Protein AF-A0A0B6YB70-F1 (afdb_monomer_lite)

Structure (mmCIF, N/CA/C/O backbone):
data_AF-A0A0B6YB70-F1
#
_entry.id   AF-A0A0B6YB70-F1
#
loop_
_atom_site.group_PDB
_atom_site.id
_atom_site.type_symbol
_atom_site.label_atom_id
_atom_site.label_alt_id
_atom_site.label_comp_id
_atom_site.label_asym_id
_atom_site.label_entity_id
_atom_site.label_seq_id
_atom_site.pdbx_PDB_ins_code
_atom_site.Cartn_x
_atom_site.Cartn_y
_atom_site.Cartn_z
_atom_site.occupancy
_atom_site.B_iso_or_equiv
_atom_site.auth_seq_id
_atom_site.auth_comp_id
_atom_site.auth_asym_id
_atom_site.auth_atom_id
_atom_site.pdbx_PDB_model_num
ATOM 1 N N . ASP A 1 1 ? -1.306 -11.666 -4.736 1.00 81.75 1 ASP A N 1
ATOM 2 C CA . ASP A 1 1 ? -2.429 -11.014 -4.038 1.00 81.75 1 ASP A CA 1
ATOM 3 C C . ASP A 1 1 ? -2.619 -11.597 -2.660 1.00 81.75 1 ASP A C 1
ATOM 5 O O . ASP A 1 1 ? -2.366 -12.783 -2.468 1.00 81.75 1 ASP A O 1
ATOM 9 N N . ILE A 1 2 ? -3.008 -10.752 -1.707 1.00 85.62 2 ILE A N 1
ATOM 10 C CA . ILE A 1 2 ? -3.203 -11.116 -0.300 1.00 85.62 2 ILE A CA 1
ATOM 11 C C . ILE A 1 2 ? -4.524 -10.499 0.159 1.00 85.62 2 ILE A C 1
ATOM 13 O O . ILE A 1 2 ? -4.546 -9.445 0.783 1.00 85.62 2 ILE A O 1
ATOM 17 N N . ILE A 1 3 ? -5.639 -11.117 -0.219 1.00 92.38 3 ILE A N 1
ATOM 18 C CA . ILE A 1 3 ? -6.986 -10.541 -0.085 1.00 92.38 3 ILE A CA 1
ATOM 19 C C . ILE A 1 3 ? -7.730 -11.233 1.059 1.00 92.38 3 ILE A C 1
ATOM 21 O O . ILE A 1 3 ? -7.693 -12.459 1.160 1.00 92.38 3 ILE A O 1
ATOM 25 N N . GLY A 1 4 ? -8.427 -10.467 1.904 1.00 92.25 4 GLY A N 1
ATOM 26 C CA . GLY A 1 4 ? -9.378 -11.025 2.876 1.00 92.25 4 GLY A CA 1
ATOM 27 C C . GLY A 1 4 ? -8.762 -11.850 4.012 1.00 92.25 4 GLY A C 1
ATOM 28 O O . GLY A 1 4 ? -9.467 -12.630 4.650 1.00 92.25 4 GLY A O 1
ATOM 29 N N . LEU A 1 5 ? -7.461 -11.705 4.278 1.00 91.00 5 LEU A N 1
ATOM 30 C CA . LEU A 1 5 ? -6.770 -12.479 5.318 1.00 91.00 5 LEU A CA 1
ATOM 31 C C . LEU A 1 5 ? -6.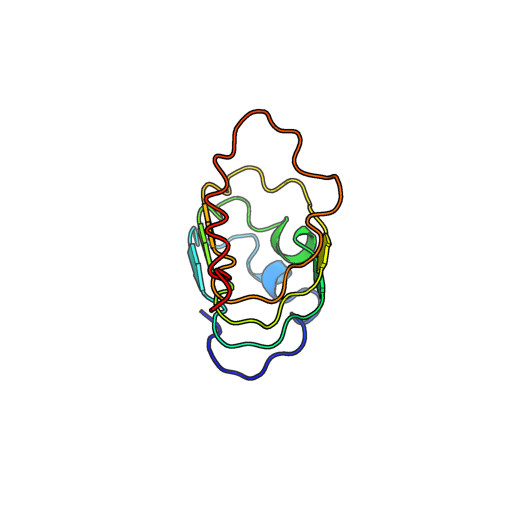865 -11.835 6.710 1.00 91.00 5 LEU A C 1
ATOM 33 O O . LEU A 1 5 ? -6.280 -12.342 7.666 1.00 91.00 5 LEU A O 1
ATOM 37 N N . GLY A 1 6 ? -7.578 -10.711 6.835 1.00 90.50 6 GLY A N 1
ATOM 38 C CA . GLY A 1 6 ? -7.697 -9.974 8.093 1.00 90.50 6 GLY A CA 1
ATOM 39 C C . GLY A 1 6 ? -6.366 -9.385 8.564 1.00 90.50 6 GLY A C 1
ATOM 40 O O . GLY A 1 6 ? -6.159 -9.221 9.769 1.00 90.50 6 GLY A O 1
ATOM 41 N N . LEU A 1 7 ? -5.451 -9.095 7.630 1.00 89.19 7 LEU A N 1
ATOM 42 C CA . LEU A 1 7 ? -4.153 -8.515 7.959 1.00 89.19 7 LEU A CA 1
ATOM 43 C C . LEU A 1 7 ? -4.336 -7.141 8.583 1.00 89.19 7 LEU A C 1
ATOM 45 O O . LEU A 1 7 ? -5.094 -6.326 8.070 1.00 89.19 7 LEU A O 1
ATOM 49 N N . LYS A 1 8 ? -3.616 -6.897 9.679 1.00 89.81 8 LYS A N 1
ATOM 50 C CA . LYS A 1 8 ? -3.645 -5.613 10.396 1.00 89.81 8 LYS A CA 1
ATOM 51 C C . LYS A 1 8 ? -2.518 -4.659 9.999 1.00 89.81 8 LYS A C 1
ATOM 53 O O . LYS A 1 8 ? -2.565 -3.469 10.284 1.00 89.81 8 LYS A O 1
ATOM 58 N N . GLN A 1 9 ? -1.484 -5.229 9.398 1.00 86.19 9 GLN A N 1
ATOM 59 C CA . GLN A 1 9 ? -0.268 -4.582 8.933 1.00 86.19 9 GLN A CA 1
ATOM 60 C C . GLN A 1 9 ? 0.381 -5.500 7.899 1.00 86.19 9 GLN A C 1
ATOM 62 O O . GLN A 1 9 ? 0.141 -6.715 7.910 1.00 86.19 9 GLN A O 1
ATOM 67 N N . ILE A 1 10 ? 1.217 -4.936 7.038 1.00 83.94 10 ILE A N 1
ATOM 68 C CA . ILE A 1 10 ? 2.119 -5.728 6.209 1.00 83.94 10 ILE A CA 1
ATOM 69 C C . ILE A 1 10 ? 3.292 -6.151 7.110 1.00 83.94 10 ILE A C 1
ATOM 71 O O . ILE A 1 10 ? 3.809 -5.322 7.863 1.00 83.94 10 ILE A O 1
ATOM 75 N N . PRO A 1 11 ? 3.686 -7.438 7.137 1.00 82.12 11 PRO A N 1
ATOM 76 C CA . PRO A 1 11 ? 4.872 -7.853 7.876 1.00 82.12 11 PRO A CA 1
ATOM 77 C C . PRO A 1 11 ? 6.102 -7.079 7.400 1.00 82.12 11 PRO A C 1
ATOM 79 O O . PRO A 1 11 ? 6.249 -6.828 6.202 1.00 82.12 11 PRO A O 1
ATOM 82 N N . GLU A 1 12 ? 6.992 -6.728 8.326 1.00 77.62 12 GLU A N 1
ATOM 83 C CA . GLU A 1 12 ? 8.262 -6.094 7.974 1.00 77.62 12 GLU A CA 1
ATOM 84 C C . GLU A 1 12 ? 8.991 -6.944 6.925 1.00 77.62 12 GLU A C 1
ATOM 86 O O . GLU A 1 12 ? 8.948 -8.176 6.965 1.00 77.62 12 GLU A O 1
ATOM 91 N N . ASP A 1 13 ? 9.579 -6.275 5.936 1.00 74.75 13 ASP A N 1
ATOM 92 C CA . ASP A 1 13 ? 10.300 -6.897 4.826 1.00 74.75 13 ASP A CA 1
ATOM 93 C C . ASP A 1 13 ? 9.496 -7.879 3.957 1.00 74.75 13 ASP A C 1
ATOM 95 O O . ASP A 1 13 ? 10.076 -8.538 3.088 1.00 74.75 13 ASP A O 1
ATOM 99 N N . TYR A 1 14 ? 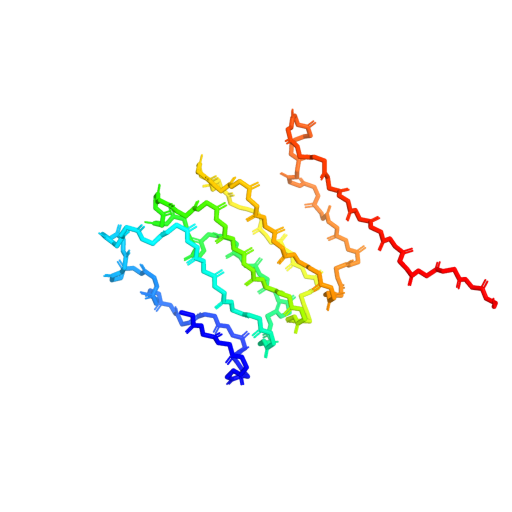8.162 -7.938 4.088 1.00 82.62 14 TYR A N 1
ATOM 100 C CA . TYR A 1 14 ? 7.329 -8.833 3.278 1.00 82.62 14 TYR A CA 1
ATOM 101 C C . TYR A 1 14 ? 7.614 -8.662 1.783 1.00 82.62 14 TYR A C 1
ATOM 103 O O . TYR A 1 14 ? 7.806 -9.643 1.069 1.00 82.62 14 TYR A O 1
ATOM 111 N N . PHE A 1 15 ? 7.716 -7.413 1.322 1.00 79.94 15 PHE A N 1
ATOM 112 C CA . PHE A 1 15 ? 8.049 -7.081 -0.062 1.00 79.94 15 PHE A CA 1
ATOM 113 C C . PHE A 1 15 ? 9.553 -7.001 -0.346 1.00 79.94 15 PHE A C 1
ATOM 115 O O . PHE A 1 15 ? 9.945 -6.918 -1.510 1.00 79.94 15 PHE A O 1
ATOM 122 N N . TYR A 1 16 ? 10.424 -7.086 0.663 1.00 75.94 16 TYR A N 1
ATOM 123 C CA . TYR A 1 16 ? 11.879 -6.986 0.493 1.00 75.94 16 TYR A CA 1
ATOM 124 C C . TYR A 1 16 ? 12.438 -8.107 -0.386 1.00 75.94 16 TYR A C 1
ATOM 126 O O . TYR A 1 16 ? 13.160 -7.863 -1.360 1.00 75.94 16 TYR A O 1
ATOM 134 N N . HIS A 1 17 ? 12.002 -9.337 -0.112 1.00 70.25 17 HIS A N 1
ATOM 135 C CA . HIS A 1 17 ? 12.358 -10.530 -0.886 1.00 70.25 17 HIS A CA 1
ATOM 136 C C . HIS A 1 17 ? 11.768 -10.537 -2.306 1.00 70.25 17 HIS A C 1
ATOM 138 O O . HIS A 1 17 ? 12.156 -11.348 -3.146 1.00 70.25 17 HIS A O 1
ATOM 144 N N . TYR A 1 18 ? 10.865 -9.599 -2.583 1.00 70.25 18 TYR A N 1
ATOM 145 C CA . TYR A 1 18 ? 10.125 -9.444 -3.825 1.00 70.25 18 TYR A CA 1
ATOM 146 C C . TYR A 1 18 ? 10.573 -8.215 -4.644 1.00 70.25 18 TYR A C 1
ATOM 148 O O . TYR A 1 18 ? 9.964 -7.868 -5.654 1.00 70.25 18 TYR A O 1
ATOM 156 N N . SER A 1 19 ? 11.691 -7.592 -4.272 1.00 64.00 19 SER A N 1
ATOM 157 C CA . SER A 1 19 ? 12.295 -6.468 -5.011 1.00 64.00 19 SER A CA 1
ATOM 158 C C . SER A 1 19 ? 12.637 -6.790 -6.477 1.00 64.00 19 SER A C 1
ATOM 160 O O . SER A 1 19 ? 12.652 -5.898 -7.320 1.00 64.00 19 SER A O 1
ATOM 162 N N . ASN A 1 20 ? 12.854 -8.067 -6.815 1.00 63.16 20 ASN A N 1
ATOM 163 C CA . ASN A 1 20 ? 13.170 -8.512 -8.178 1.00 63.16 20 ASN A CA 1
ATOM 164 C C . ASN A 1 20 ? 11.967 -9.052 -8.970 1.00 63.16 20 ASN A C 1
ATOM 166 O O . ASN A 1 20 ? 12.152 -9.512 -10.103 1.00 63.16 20 ASN A O 1
ATOM 170 N N . ILE A 1 21 ? 10.742 -9.047 -8.422 1.00 66.94 21 ILE A N 1
ATOM 171 C CA . ILE A 1 21 ? 9.602 -9.538 -9.204 1.00 66.94 21 ILE A CA 1
ATOM 172 C C . ILE A 1 21 ? 9.149 -8.479 -10.219 1.00 66.94 21 ILE A C 1
ATOM 174 O O . ILE A 1 21 ? 9.140 -7.275 -9.972 1.00 66.94 21 ILE A O 1
ATOM 178 N N . ARG A 1 22 ? 8.699 -8.953 -11.383 1.00 71.38 22 ARG A N 1
ATOM 179 C CA . ARG A 1 22 ? 8.099 -8.139 -12.455 1.00 71.38 22 ARG A CA 1
ATOM 180 C C . ARG A 1 22 ? 6.663 -7.696 -12.152 1.00 71.38 22 ARG A C 1
ATOM 182 O O . ARG A 1 22 ? 5.969 -7.241 -13.056 1.00 71.38 22 ARG A O 1
ATOM 189 N N . THR A 1 23 ? 6.196 -7.893 -10.924 1.00 77.88 23 THR A N 1
ATOM 190 C CA . THR A 1 23 ? 4.813 -7.632 -10.544 1.00 77.88 23 THR A CA 1
ATOM 191 C C . THR A 1 23 ? 4.515 -6.145 -10.670 1.00 77.88 23 THR A C 1
ATOM 193 O O . THR A 1 23 ? 5.126 -5.323 -9.992 1.00 77.88 23 THR A O 1
ATOM 196 N N . SER A 1 24 ? 3.569 -5.812 -11.546 1.00 88.75 24 SER A N 1
ATOM 197 C CA . SER A 1 24 ? 3.093 -4.445 -11.753 1.00 88.75 24 SER A CA 1
ATOM 198 C C . SER A 1 24 ? 1.761 -4.162 -11.072 1.00 88.75 24 SER A C 1
ATOM 200 O O . SER A 1 24 ? 1.341 -3.010 -11.034 1.00 88.75 24 SER A O 1
ATOM 202 N N . GLN A 1 25 ? 1.101 -5.185 -10.528 1.00 91.75 25 GLN A N 1
ATOM 203 C CA . GLN A 1 25 ? -0.213 -5.070 -9.906 1.00 91.75 25 GLN A CA 1
ATOM 204 C C . GLN A 1 25 ? -0.246 -5.868 -8.608 1.00 91.75 25 GLN A C 1
ATOM 206 O O . GLN A 1 25 ? 0.176 -7.024 -8.589 1.00 91.75 25 GLN A O 1
ATOM 211 N N . ILE A 1 26 ? -0.731 -5.254 -7.532 1.00 91.69 26 ILE A N 1
ATOM 212 C CA . ILE A 1 26 ? -0.918 -5.911 -6.238 1.00 91.69 26 ILE A CA 1
ATOM 213 C C . ILE A 1 26 ? -2.320 -5.614 -5.726 1.00 91.69 26 ILE A C 1
ATOM 215 O O . ILE A 1 26 ? -2.718 -4.453 -5.633 1.00 91.69 26 ILE A O 1
ATOM 219 N N . TYR A 1 27 ? -3.025 -6.673 -5.335 1.00 94.31 27 TYR A N 1
ATOM 220 C CA . TYR A 1 27 ? -4.325 -6.588 -4.681 1.00 94.31 27 TYR A CA 1
ATOM 221 C C . TYR A 1 27 ? -4.212 -7.055 -3.227 1.00 94.31 27 TYR A C 1
ATOM 223 O O . TYR A 1 27 ? -3.756 -8.173 -2.950 1.00 94.31 27 TYR A O 1
ATOM 231 N N . MET A 1 28 ? -4.619 -6.192 -2.296 1.00 94.31 28 MET A N 1
ATOM 232 C CA . MET A 1 28 ? -4.667 -6.476 -0.855 1.00 94.31 28 MET A CA 1
ATOM 233 C C . MET A 1 28 ? -5.989 -6.035 -0.229 1.00 94.31 28 MET A C 1
ATOM 235 O O . MET A 1 28 ? -6.040 -5.621 0.931 1.00 94.31 28 MET A O 1
ATOM 239 N N . ASP A 1 29 ? -7.056 -6.126 -1.010 1.00 96.12 29 ASP A N 1
ATOM 240 C CA . ASP A 1 29 ? -8.398 -5.714 -0.621 1.00 96.12 29 ASP A CA 1
ATOM 241 C C . ASP A 1 29 ? -8.924 -6.513 0.581 1.00 96.12 29 ASP A C 1
ATOM 243 O O . ASP A 1 29 ? -8.477 -7.630 0.873 1.00 96.12 29 ASP A O 1
ATOM 247 N N . PHE A 1 30 ? -9.921 -5.952 1.266 1.00 96.44 30 PHE A N 1
ATOM 248 C CA . PHE A 1 30 ? -10.616 -6.594 2.390 1.00 96.44 30 PHE A CA 1
ATOM 249 C C . PHE A 1 30 ? -9.693 -7.012 3.552 1.00 96.44 30 PHE A C 1
ATOM 251 O O . PHE A 1 30 ? -9.962 -7.984 4.260 1.00 96.44 30 PHE A O 1
ATOM 258 N N . ASN A 1 31 ? -8.598 -6.283 3.764 1.00 95.44 31 ASN A N 1
ATOM 259 C CA . ASN A 1 31 ? -7.781 -6.386 4.975 1.00 95.44 31 ASN A CA 1
ATOM 260 C C . ASN A 1 31 ? -8.134 -5.262 5.963 1.00 95.44 31 ASN A C 1
ATOM 262 O O . ASN A 1 31 ? -9.174 -4.620 5.855 1.00 95.44 31 ASN A O 1
ATOM 266 N N . TYR A 1 32 ? -7.306 -5.047 6.980 1.00 94.75 32 TYR A N 1
ATOM 267 C CA . TYR A 1 32 ? -7.509 -4.027 7.999 1.00 94.75 32 TYR A CA 1
ATOM 268 C C . TYR A 1 32 ? -6.242 -3.183 8.160 1.00 94.75 32 TYR A C 1
ATOM 270 O O . TYR A 1 32 ? -5.415 -3.446 9.019 1.00 94.75 32 TYR A O 1
ATOM 278 N N . PHE A 1 33 ? -6.084 -2.141 7.352 1.00 92.94 33 PHE A N 1
ATOM 279 C CA . PHE A 1 33 ? -4.909 -1.267 7.372 1.00 92.94 33 PHE A CA 1
ATOM 280 C C . PHE A 1 33 ? -5.284 0.144 7.842 1.00 92.94 33 PHE A C 1
ATOM 282 O O . PHE A 1 33 ? -5.263 1.072 7.045 1.00 92.94 33 PHE A O 1
ATOM 289 N N . PRO A 1 34 ? -5.635 0.361 9.122 1.00 90.44 34 PRO A N 1
ATOM 290 C CA . PRO A 1 34 ? -6.082 1.677 9.593 1.00 90.44 34 PRO A CA 1
ATOM 291 C C . PRO A 1 34 ? -5.038 2.783 9.366 1.00 90.44 34 PRO A C 1
ATOM 293 O O . P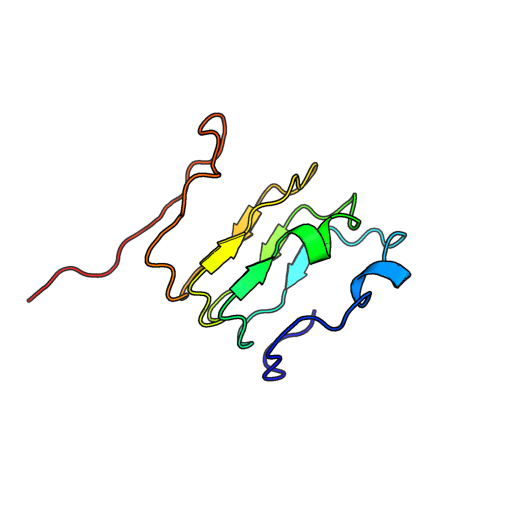RO A 1 34 ? -5.403 3.933 9.124 1.00 90.44 34 PRO A O 1
ATOM 296 N N . ASN A 1 35 ? -3.751 2.424 9.376 1.00 88.19 35 ASN A N 1
ATOM 297 C CA . ASN A 1 35 ? -2.646 3.303 9.013 1.00 88.19 35 ASN A CA 1
ATOM 298 C C . ASN A 1 35 ? -1.857 2.658 7.872 1.00 88.19 35 ASN A C 1
ATOM 300 O O . ASN A 1 35 ? -1.306 1.574 8.052 1.00 88.19 35 ASN A O 1
ATOM 304 N N . LEU A 1 36 ? -1.804 3.324 6.721 1.00 87.94 36 LEU A N 1
ATOM 305 C CA . LEU A 1 36 ? -1.062 2.867 5.550 1.00 87.94 36 LEU A CA 1
ATOM 306 C C . LEU A 1 36 ? 0.218 3.690 5.386 1.00 87.94 36 LEU A C 1
ATOM 308 O O . LEU A 1 36 ? 0.137 4.905 5.201 1.00 87.94 36 LEU A O 1
ATOM 312 N N . ASP A 1 37 ? 1.384 3.043 5.384 1.00 88.81 37 ASP A N 1
ATOM 313 C CA . ASP A 1 37 ? 2.646 3.670 4.978 1.00 88.81 37 ASP A CA 1
ATOM 314 C C . ASP A 1 37 ? 3.063 3.152 3.599 1.00 88.81 37 ASP A C 1
ATOM 316 O O . ASP A 1 37 ? 3.471 2.004 3.439 1.00 88.81 37 ASP A O 1
ATOM 320 N N . LEU A 1 38 ? 2.991 4.009 2.577 1.00 86.50 38 LEU A N 1
ATOM 321 C CA . LEU A 1 38 ? 3.380 3.617 1.221 1.00 86.50 38 LEU A CA 1
ATOM 322 C C . LEU A 1 38 ? 4.880 3.299 1.103 1.00 86.50 38 LEU A C 1
ATOM 324 O O . LEU A 1 38 ? 5.312 2.757 0.086 1.00 86.50 38 LEU A O 1
ATOM 328 N N . ALA A 1 39 ? 5.708 3.634 2.101 1.00 86.12 39 ALA A N 1
ATOM 329 C CA . ALA A 1 39 ? 7.118 3.249 2.116 1.00 86.12 39 ALA A CA 1
ATOM 330 C C . ALA A 1 39 ? 7.312 1.722 2.106 1.00 86.12 39 ALA A C 1
ATOM 332 O O . ALA A 1 39 ? 8.328 1.250 1.600 1.00 86.12 39 ALA A O 1
ATOM 333 N N . GLU A 1 40 ? 6.320 0.956 2.570 1.00 86.00 40 GLU A N 1
ATOM 334 C CA . GLU A 1 40 ? 6.323 -0.514 2.554 1.00 86.00 40 GLU A CA 1
ATOM 335 C C . GLU A 1 40 ? 6.379 -1.103 1.131 1.00 86.00 40 GLU A C 1
ATOM 337 O O . GLU A 1 40 ? 6.799 -2.244 0.949 1.00 86.00 40 GLU A O 1
ATOM 342 N N . PHE A 1 41 ? 6.012 -0.317 0.109 1.00 87.06 41 PHE A N 1
ATOM 343 C CA . PHE A 1 41 ? 6.058 -0.708 -1.306 1.00 87.06 41 PHE A CA 1
ATOM 344 C C . PHE A 1 41 ? 7.200 -0.044 -2.084 1.00 87.06 41 PHE A C 1
ATOM 346 O O . PHE A 1 41 ? 7.305 -0.236 -3.296 1.00 87.06 41 PHE A O 1
ATOM 353 N N . ALA A 1 42 ? 8.050 0.754 -1.429 1.00 83.44 42 ALA A N 1
ATOM 354 C CA . ALA A 1 42 ? 9.021 1.616 -2.106 1.00 83.44 42 ALA A CA 1
ATOM 355 C C . ALA A 1 42 ? 10.079 0.848 -2.916 1.00 83.44 42 ALA A C 1
ATOM 357 O O . ALA A 1 42 ? 10.697 1.412 -3.815 1.00 83.44 42 ALA A O 1
ATOM 358 N N . ASN A 1 43 ? 10.293 -0.430 -2.603 1.00 84.06 43 ASN A N 1
ATOM 359 C CA . ASN A 1 43 ? 11.243 -1.301 -3.290 1.00 84.06 43 ASN A CA 1
ATOM 360 C C . ASN A 1 43 ? 10.627 -2.069 -4.477 1.00 84.06 43 ASN A C 1
ATOM 362 O O . ASN A 1 43 ? 11.331 -2.806 -5.167 1.00 84.06 43 ASN A O 1
ATOM 366 N N . LEU A 1 44 ? 9.323 -1.916 -4.722 1.00 87.06 44 LEU A N 1
ATOM 367 C CA . LEU A 1 44 ? 8.623 -2.524 -5.847 1.00 87.06 44 LEU A CA 1
ATOM 368 C C . LEU A 1 44 ? 8.713 -1.609 -7.073 1.00 87.06 44 LEU A C 1
ATOM 370 O O . LEU A 1 44 ? 7.737 -0.995 -7.500 1.00 87.06 44 LEU A O 1
ATOM 374 N N . ASP A 1 45 ? 9.903 -1.546 -7.672 1.00 85.31 45 ASP A N 1
ATOM 375 C CA . ASP A 1 45 ? 10.249 -0.630 -8.775 1.00 85.31 45 ASP A CA 1
ATOM 376 C C . ASP A 1 45 ? 9.402 -0.792 -10.053 1.00 85.31 45 ASP A C 1
ATOM 378 O O . ASP A 1 45 ? 9.500 0.018 -10.980 1.00 85.31 45 ASP A O 1
ATOM 382 N N . ASN A 1 46 ? 8.598 -1.851 -10.144 1.00 88.00 46 ASN A N 1
ATOM 383 C CA . ASN A 1 46 ? 7.707 -2.122 -11.271 1.00 88.00 46 ASN A CA 1
ATOM 384 C C . ASN A 1 46 ? 6.224 -1.964 -10.932 1.00 88.00 46 ASN A C 1
ATOM 386 O O . ASN A 1 46 ? 5.408 -2.143 -11.831 1.00 88.00 46 ASN A O 1
ATOM 390 N N . LEU A 1 47 ? 5.868 -1.630 -9.687 1.00 89.94 47 LEU A N 1
ATOM 391 C CA . LEU A 1 47 ? 4.475 -1.517 -9.271 1.00 89.94 47 LEU A CA 1
ATOM 392 C C . LEU A 1 47 ? 3.800 -0.328 -9.965 1.00 89.94 47 LEU A C 1
ATOM 394 O O . LEU A 1 47 ? 4.198 0.822 -9.787 1.00 89.94 47 LEU A O 1
ATOM 398 N N . GLU A 1 48 ? 2.765 -0.620 -10.746 1.00 92.50 48 GLU A N 1
ATOM 399 C CA . GLU A 1 48 ? 1.962 0.360 -11.479 1.00 92.50 48 GLU A CA 1
ATOM 400 C C . GLU A 1 48 ? 0.540 0.481 -10.919 1.00 92.50 48 GLU A C 1
ATOM 402 O O . GLU A 1 48 ? -0.077 1.537 -11.053 1.00 92.50 48 GLU A O 1
ATOM 407 N N . TYR A 1 49 ? 0.027 -0.569 -10.278 1.00 92.88 49 TYR A N 1
ATOM 408 C CA . TYR A 1 49 ? -1.324 -0.630 -9.733 1.00 92.88 49 TYR A CA 1
ATOM 409 C C . TYR A 1 49 ? -1.316 -1.255 -8.334 1.00 92.88 49 TYR A C 1
ATOM 411 O O . TYR A 1 49 ? -0.794 -2.354 -8.139 1.00 92.88 49 TYR A O 1
ATOM 419 N N . LEU A 1 50 ? -1.919 -0.569 -7.368 1.00 92.75 50 LEU A N 1
ATOM 420 C CA . LEU A 1 50 ? -2.092 -1.052 -6.000 1.00 92.75 50 LEU A CA 1
ATOM 421 C C . LEU A 1 50 ? -3.550 -0.879 -5.579 1.00 92.75 50 LEU A C 1
ATOM 423 O O . LEU A 1 50 ? -4.044 0.248 -5.562 1.00 92.75 50 LEU A O 1
ATOM 427 N N . SER A 1 51 ? -4.205 -1.980 -5.213 1.00 95.44 51 SER A N 1
ATOM 428 C CA . SER A 1 51 ? -5.562 -1.971 -4.665 1.00 95.44 51 SER A CA 1
ATOM 429 C C . SER A 1 51 ? -5.570 -2.318 -3.182 1.00 95.44 51 SER A C 1
ATOM 431 O O . SER A 1 51 ? -4.978 -3.314 -2.751 1.00 95.44 51 SER A O 1
ATOM 433 N N . LEU A 1 52 ? -6.226 -1.451 -2.415 1.00 94.50 52 LEU A N 1
ATOM 434 C CA . LEU A 1 52 ? -6.434 -1.533 -0.971 1.00 94.50 52 LEU A CA 1
ATOM 435 C C . LEU A 1 52 ? -7.898 -1.199 -0.652 1.00 94.50 52 LEU A C 1
ATOM 437 O O . LEU A 1 52 ? -8.213 -0.461 0.289 1.00 94.50 52 LEU A O 1
ATOM 441 N N . THR A 1 53 ? -8.804 -1.707 -1.481 1.00 95.44 53 THR A N 1
ATOM 442 C CA . THR A 1 53 ? -10.230 -1.445 -1.364 1.00 95.44 53 THR A CA 1
ATOM 443 C C . THR A 1 53 ? -10.778 -2.084 -0.091 1.00 95.44 53 THR A C 1
ATOM 445 O O . THR A 1 53 ? -10.486 -3.238 0.231 1.00 95.44 53 THR A O 1
ATOM 448 N N . ASN A 1 54 ? -11.624 -1.339 0.622 1.00 95.94 54 ASN A N 1
ATOM 449 C CA . ASN A 1 54 ? -12.318 -1.814 1.817 1.00 95.94 54 ASN A CA 1
ATOM 450 C C . ASN A 1 54 ? -11.366 -2.293 2.933 1.00 95.94 54 ASN A C 1
ATOM 452 O O . ASN A 1 54 ? -11.598 -3.320 3.570 1.00 95.94 54 ASN A O 1
ATOM 456 N N . CYS A 1 55 ? -10.290 -1.534 3.168 1.00 95.31 55 CYS A N 1
ATOM 457 C CA . CYS A 1 55 ? -9.247 -1.845 4.147 1.00 95.31 55 CYS A CA 1
ATOM 458 C C . CYS A 1 55 ? -9.367 -1.065 5.469 1.00 95.31 55 CYS A C 1
ATOM 460 O O . CYS A 1 55 ? -8.473 -1.132 6.309 1.00 95.31 55 CYS A O 1
ATOM 462 N N . SER A 1 56 ? -10.458 -0.316 5.681 1.00 94.25 56 SER A N 1
ATOM 463 C CA . SER A 1 56 ? -10.637 0.579 6.840 1.00 94.25 56 SER A CA 1
ATOM 464 C C . SER A 1 56 ? -9.493 1.586 7.047 1.00 94.25 56 SER A C 1
ATOM 466 O O . SER A 1 56 ? -9.238 1.978 8.180 1.00 94.25 56 SER A O 1
ATOM 468 N N . ILE A 1 57 ? -8.819 2.014 5.976 1.00 91.50 57 ILE A N 1
ATOM 469 C CA . ILE A 1 57 ? -7.717 2.981 6.049 1.00 91.50 57 ILE A CA 1
ATOM 470 C C . ILE A 1 57 ? -8.248 4.332 6.522 1.00 91.50 57 ILE A C 1
ATOM 472 O O . ILE A 1 57 ? -9.181 4.872 5.929 1.00 91.50 57 ILE A O 1
ATOM 476 N N . GLU A 1 58 ? -7.645 4.880 7.573 1.00 90.19 58 GLU A N 1
ATOM 477 C CA . GLU A 1 58 ? -7.972 6.192 8.140 1.00 90.19 58 GLU A CA 1
ATOM 478 C C . GLU A 1 58 ? -6.881 7.213 7.819 1.00 90.19 58 GLU A C 1
ATOM 480 O O . GLU A 1 58 ? -7.182 8.364 7.495 1.00 90.19 58 GLU A O 1
ATOM 485 N N . THR A 1 59 ? -5.616 6.780 7.857 1.00 86.31 59 THR A N 1
ATOM 486 C CA . THR A 1 59 ? -4.457 7.619 7.551 1.00 86.31 59 THR A CA 1
ATOM 487 C C . THR A 1 59 ? -3.579 6.992 6.473 1.00 86.31 59 THR A C 1
ATOM 489 O O . THR A 1 59 ? -3.372 5.779 6.435 1.00 86.31 59 THR A O 1
ATOM 492 N N . VAL A 1 60 ? -3.052 7.841 5.588 1.00 85.62 60 VAL A N 1
ATOM 493 C CA . VAL A 1 60 ? -2.092 7.451 4.552 1.00 85.62 60 VAL A CA 1
ATOM 494 C C . VAL A 1 60 ? -0.853 8.319 4.691 1.00 85.62 60 VAL A C 1
ATOM 496 O O . VAL A 1 60 ? -0.923 9.544 4.579 1.00 85.62 60 VAL A O 1
ATOM 499 N N . LYS A 1 61 ? 0.293 7.682 4.903 1.00 85.56 61 LYS A N 1
ATOM 500 C CA . LYS A 1 61 ? 1.604 8.307 4.800 1.00 85.56 61 LYS A CA 1
ATOM 501 C C . LYS A 1 61 ? 2.162 8.032 3.410 1.00 85.56 61 LYS A C 1
ATOM 503 O O . LYS A 1 61 ? 2.364 6.887 3.011 1.00 85.56 61 LYS A O 1
ATOM 508 N N . SER A 1 62 ? 2.376 9.109 2.662 1.00 77.50 62 SER A N 1
ATOM 509 C CA . SER A 1 62 ? 2.870 9.031 1.293 1.00 77.50 62 SER A CA 1
ATOM 510 C C . SER A 1 62 ? 4.383 8.822 1.247 1.00 77.50 62 SER A C 1
ATOM 512 O O . SER A 1 62 ? 5.134 9.386 2.046 1.00 77.50 62 SER A O 1
ATOM 514 N N . SER A 1 63 ? 4.823 8.042 0.266 1.00 77.38 63 SER A N 1
ATOM 515 C CA . SER A 1 63 ? 6.217 7.827 -0.104 1.00 77.38 63 SER A CA 1
ATOM 516 C C . SER A 1 63 ? 6.362 8.014 -1.621 1.00 77.38 63 SER A C 1
ATOM 518 O O . SER A 1 63 ? 5.378 8.012 -2.367 1.00 77.38 63 SER A O 1
ATOM 520 N N . LEU A 1 64 ? 7.591 8.201 -2.107 1.00 77.88 64 LEU A N 1
ATOM 521 C CA . LEU A 1 64 ? 7.833 8.341 -3.542 1.00 77.88 64 LEU A CA 1
ATOM 522 C C . LEU A 1 64 ? 7.680 6.986 -4.255 1.00 77.88 64 LEU A C 1
ATOM 524 O O . LEU A 1 64 ? 8.611 6.186 -4.281 1.00 77.88 64 LEU A O 1
ATOM 528 N N . MET A 1 65 ? 6.537 6.777 -4.907 1.00 84.25 65 MET A N 1
ATOM 529 C CA . MET A 1 65 ? 6.232 5.584 -5.702 1.00 84.25 65 MET A CA 1
ATOM 530 C C . MET A 1 65 ? 6.452 5.852 -7.200 1.00 84.25 65 MET A C 1
ATOM 532 O O . MET A 1 65 ? 5.558 6.314 -7.902 1.00 84.25 65 MET A O 1
ATOM 536 N N . ARG A 1 66 ? 7.664 5.587 -7.705 1.00 81.94 66 ARG A N 1
ATOM 537 C CA . ARG A 1 66 ? 8.146 6.100 -9.011 1.00 81.94 66 ARG A CA 1
ATOM 538 C C . ARG A 1 66 ? 7.337 5.681 -10.244 1.00 81.94 66 ARG A C 1
ATOM 540 O O . ARG A 1 66 ? 7.310 6.438 -11.210 1.00 81.94 66 ARG A O 1
ATOM 547 N N . LYS A 1 67 ? 6.745 4.483 -10.248 1.00 88.56 67 LYS A N 1
ATOM 548 C CA . LYS A 1 67 ? 5.988 3.945 -11.396 1.00 88.56 67 LYS A CA 1
ATOM 549 C C . LYS A 1 67 ? 4.503 3.729 -11.118 1.00 88.56 67 LYS A C 1
ATOM 551 O O . LYS A 1 67 ? 3.791 3.306 -12.025 1.00 88.56 67 LYS A O 1
ATOM 556 N N . LEU A 1 68 ? 4.038 4.028 -9.904 1.00 88.94 68 LEU A N 1
ATOM 557 C CA . LEU A 1 68 ? 2.649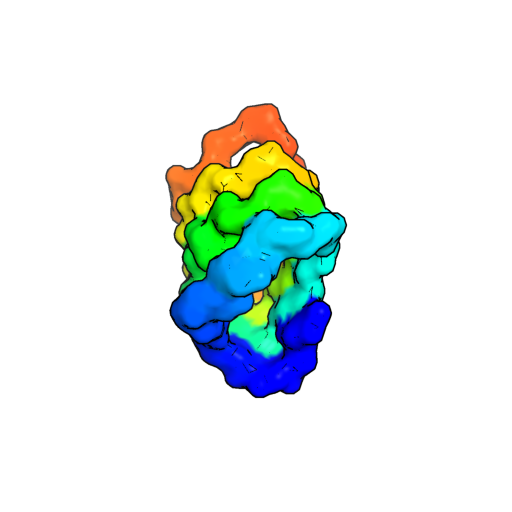 3.802 -9.529 1.00 88.94 68 LEU A CA 1
ATOM 558 C C . LEU A 1 68 ? 1.752 4.745 -10.335 1.00 88.94 68 LEU A C 1
ATOM 560 O O . LEU A 1 68 ? 1.899 5.964 -10.275 1.00 88.94 68 LEU A O 1
ATOM 564 N N . LYS A 1 69 ? 0.843 4.164 -11.114 1.00 90.31 69 LYS A N 1
ATOM 565 C CA . LYS A 1 69 ? -0.118 4.875 -11.965 1.00 90.31 69 LYS A CA 1
ATOM 566 C C . LYS A 1 69 ? -1.485 4.946 -11.303 1.00 90.31 69 LYS A C 1
ATOM 568 O O . LYS A 1 69 ? -2.197 5.927 -11.486 1.00 90.31 69 LYS A O 1
ATOM 573 N N . VAL A 1 70 ? -1.849 3.906 -10.553 1.00 89.88 70 VAL A N 1
ATOM 574 C CA . VAL A 1 70 ? -3.150 3.793 -9.895 1.00 89.88 70 VAL A CA 1
ATOM 575 C C . VAL A 1 70 ? -2.972 3.311 -8.461 1.00 89.88 70 VAL A C 1
ATOM 577 O O . VAL A 1 70 ? -2.316 2.301 -8.207 1.00 89.88 70 VAL A O 1
ATOM 580 N N . LEU A 1 71 ? -3.597 4.039 -7.541 1.00 91.62 71 LEU A N 1
ATOM 581 C CA . LEU A 1 71 ? -3.760 3.672 -6.143 1.00 91.62 71 LEU A CA 1
ATOM 582 C C . LEU A 1 71 ? -5.260 3.666 -5.839 1.00 91.62 71 LEU A C 1
ATOM 584 O O . LEU A 1 71 ? -5.873 4.731 -5.761 1.00 91.62 71 LEU A O 1
ATOM 588 N N . ASP A 1 72 ? -5.848 2.479 -5.712 1.00 93.38 72 ASP A N 1
ATOM 589 C CA . ASP A 1 72 ? -7.265 2.317 -5.393 1.00 93.38 72 ASP A CA 1
ATOM 590 C C . ASP A 1 72 ? -7.456 2.219 -3.873 1.00 93.38 72 ASP A C 1
ATOM 592 O O . ASP A 1 72 ? -7.040 1.255 -3.226 1.00 93.38 72 ASP A O 1
ATOM 596 N N . LEU A 1 73 ? -8.072 3.258 -3.305 1.00 91.62 73 LEU A N 1
ATOM 597 C CA . LEU A 1 73 ? -8.409 3.374 -1.884 1.00 91.62 73 LEU A CA 1
ATOM 598 C C . LEU A 1 73 ? -9.928 3.392 -1.666 1.00 91.62 73 LEU A C 1
ATOM 600 O O . LEU A 1 73 ? -10.395 3.909 -0.647 1.00 91.62 73 LEU A O 1
ATOM 604 N N . GLY A 1 74 ? -10.711 2.844 -2.599 1.00 91.69 74 GLY A N 1
ATOM 605 C CA . GLY A 1 74 ? -12.166 2.799 -2.501 1.00 91.69 74 GLY A CA 1
ATOM 606 C C . GLY A 1 74 ? -12.660 2.162 -1.198 1.00 91.69 74 GLY A C 1
ATOM 607 O O . GLY A 1 74 ? -12.028 1.264 -0.638 1.00 91.69 74 GLY A O 1
ATOM 608 N N . TYR A 1 75 ? -13.812 2.621 -0.705 1.00 93.69 75 TYR A N 1
ATOM 609 C CA . TYR A 1 75 ? -14.469 2.072 0.491 1.00 93.69 75 TYR A CA 1
ATOM 610 C C . TYR A 1 75 ? -13.595 2.071 1.764 1.00 93.69 75 TYR A C 1
ATOM 612 O O . TYR A 1 75 ? -13.729 1.205 2.626 1.00 93.69 75 TYR A O 1
ATOM 620 N N . ASN A 1 76 ? -12.691 3.043 1.906 1.00 92.62 76 ASN A N 1
ATOM 621 C CA . ASN A 1 76 ? -11.933 3.269 3.139 1.00 92.62 76 ASN A CA 1
ATOM 622 C C . ASN A 1 76 ? -12.551 4.384 4.002 1.00 92.62 76 ASN A C 1
ATOM 624 O O . ASN A 1 76 ? -13.596 4.943 3.677 1.00 92.62 76 ASN A O 1
ATOM 628 N N . LYS A 1 77 ? -11.916 4.695 5.135 1.00 90.19 77 LYS A N 1
ATOM 629 C CA . LYS A 1 77 ? -12.380 5.668 6.140 1.00 90.19 77 LYS A CA 1
ATOM 630 C C . LYS A 1 77 ? -11.519 6.934 6.154 1.00 90.19 77 LYS A C 1
ATOM 632 O O . LYS A 1 77 ? -11.383 7.593 7.184 1.00 90.19 77 LYS A O 1
ATOM 637 N N . ILE A 1 78 ? -10.907 7.258 5.016 1.00 83.81 78 ILE A N 1
ATOM 638 C CA . ILE A 1 78 ? -9.956 8.362 4.895 1.00 83.81 78 ILE A CA 1
ATOM 639 C C . ILE A 1 78 ? -10.721 9.670 5.082 1.00 83.81 78 ILE A C 1
ATOM 641 O O . ILE A 1 78 ? -11.479 10.092 4.213 1.00 83.81 78 ILE A O 1
ATOM 645 N N . SER A 1 79 ? -10.529 10.298 6.237 1.00 72.81 79 SER A N 1
ATOM 646 C CA . SER A 1 79 ? -11.181 11.559 6.603 1.00 72.81 79 SER A CA 1
ATOM 647 C C . SER A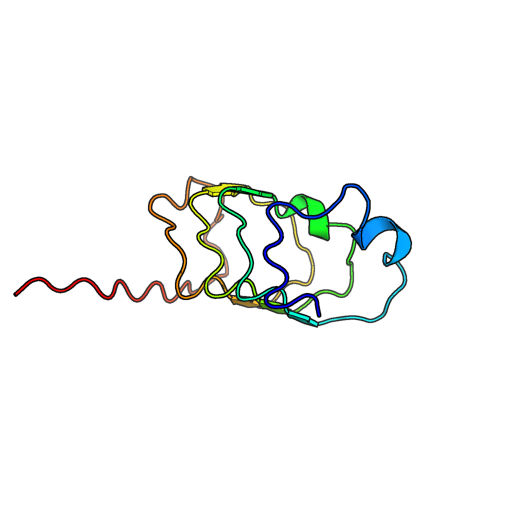 1 79 ? -10.262 12.769 6.428 1.00 72.81 79 SER A C 1
ATOM 649 O O . SER A 1 79 ? -10.748 13.881 6.250 1.00 72.81 79 SER A O 1
ATOM 651 N N . ASN A 1 80 ? -8.942 12.554 6.412 1.00 59.62 80 ASN A N 1
ATOM 652 C CA . ASN A 1 80 ? -7.931 13.579 6.180 1.00 59.62 80 ASN A CA 1
ATOM 653 C C . ASN A 1 80 ? -6.856 13.049 5.224 1.00 59.62 80 ASN A C 1
ATOM 655 O O . ASN A 1 80 ? -5.990 12.270 5.619 1.00 59.62 80 ASN A O 1
ATOM 659 N N . PHE A 1 81 ? -6.857 13.524 3.977 1.00 58.66 81 PHE A N 1
ATOM 660 C CA . PHE A 1 81 ? -5.709 13.353 3.088 1.00 58.66 81 PHE A CA 1
ATOM 661 C C . PHE A 1 81 ? -4.662 14.425 3.442 1.00 58.66 81 PHE A C 1
ATOM 663 O O . PHE A 1 81 ? -4.563 15.469 2.799 1.00 58.66 81 PHE A O 1
ATOM 670 N N . LEU A 1 82 ? -3.945 14.236 4.554 1.00 48.19 82 LEU A N 1
ATOM 671 C CA . LEU A 1 82 ? -2.968 15.205 5.061 1.00 48.19 82 LEU A CA 1
ATOM 672 C C . LEU A 1 82 ? -1.803 15.388 4.063 1.00 48.19 82 LEU A C 1
ATOM 674 O O . LEU A 1 82 ? -0.883 14.580 3.976 1.00 48.19 82 LEU A O 1
ATOM 678 N N . GLY A 1 83 ? -1.851 16.487 3.306 1.00 47.31 83 GLY A N 1
ATOM 679 C CA . GLY A 1 83 ? -0.692 17.327 2.981 1.00 47.31 83 GLY A CA 1
ATOM 680 C C . GLY A 1 83 ? 0.487 16.731 2.202 1.00 47.31 83 GLY A C 1
ATOM 681 O O . GLY A 1 83 ? 1.578 17.281 2.310 1.00 47.31 83 GLY A O 1
ATOM 682 N N . THR A 1 84 ? 0.329 15.652 1.427 1.00 43.94 84 THR A N 1
ATOM 683 C CA . THR A 1 84 ? 1.450 15.078 0.641 1.00 43.94 84 THR A CA 1
ATOM 684 C C . THR A 1 84 ? 1.167 14.833 -0.845 1.00 43.94 84 THR A C 1
ATOM 686 O O . THR A 1 84 ? 2.089 14.487 -1.584 1.00 43.94 84 THR A O 1
ATOM 689 N N . CYS A 1 85 ? -0.047 15.101 -1.340 1.00 43.75 85 CYS A N 1
ATOM 690 C CA . CYS A 1 85 ? -0.263 15.241 -2.782 1.00 43.75 85 CYS A CA 1
ATOM 691 C C . CYS A 1 85 ? 0.285 16.594 -3.238 1.00 43.75 85 CYS A C 1
ATOM 693 O O . CYS A 1 85 ? -0.426 17.597 -3.220 1.00 43.75 85 CYS A O 1
ATOM 695 N N . ASN A 1 86 ? 1.548 16.630 -3.662 1.00 42.78 86 ASN A N 1
ATOM 696 C CA . ASN A 1 86 ? 2.007 17.703 -4.534 1.00 42.78 86 ASN A CA 1
ATOM 697 C C . ASN A 1 86 ? 1.172 17.593 -5.824 1.00 42.78 86 ASN A C 1
ATOM 699 O O . ASN A 1 86 ? 1.255 16.602 -6.549 1.00 42.78 86 ASN A O 1
ATOM 703 N N . SER A 1 87 ? 0.267 18.547 -6.022 1.00 42.06 87 SER A N 1
ATOM 704 C CA . SER A 1 87 ? -0.920 18.484 -6.882 1.00 42.06 87 SER A CA 1
ATOM 705 C C . SER A 1 87 ? -0.636 18.606 -8.382 1.00 42.06 87 SER A C 1
ATOM 707 O O . SER A 1 87 ? -1.390 19.252 -9.106 1.00 42.06 87 SER A O 1
ATOM 709 N N . SER A 1 88 ? 0.444 18.009 -8.886 1.00 43.47 88 SER A N 1
ATOM 710 C CA . SER A 1 88 ? 0.822 18.190 -10.287 1.00 43.47 88 SER A CA 1
ATOM 711 C C . SER A 1 88 ? 0.280 17.136 -11.250 1.00 43.47 88 SER A C 1
ATOM 713 O O . SER A 1 88 ? 0.305 17.428 -12.437 1.00 43.47 88 SER A O 1
ATOM 715 N N . ASN A 1 89 ? -0.223 15.964 -10.816 1.00 40.72 89 ASN A N 1
ATOM 716 C CA . ASN A 1 89 ? -0.621 14.911 -11.778 1.00 40.72 89 ASN A CA 1
ATOM 717 C C . ASN A 1 89 ? -1.682 13.871 -11.347 1.00 40.72 89 ASN A C 1
ATOM 719 O O . ASN A 1 89 ? -1.841 12.874 -12.046 1.00 40.72 89 ASN A O 1
ATOM 723 N N . ILE A 1 90 ? -2.429 14.044 -10.250 1.00 45.91 90 ILE A N 1
ATOM 724 C CA . ILE A 1 90 ? -3.436 13.038 -9.849 1.00 45.91 90 ILE A CA 1
ATOM 725 C C . ILE A 1 90 ? -4.827 13.670 -9.814 1.00 45.91 90 ILE A C 1
ATOM 727 O O . ILE A 1 90 ? -5.137 14.464 -8.929 1.00 45.91 90 ILE A O 1
ATOM 731 N N . SER A 1 91 ? -5.679 13.288 -10.768 1.00 44.69 91 SER A N 1
ATOM 732 C CA . SER A 1 91 ? -7.127 13.453 -10.655 1.00 44.69 91 SER A CA 1
ATOM 733 C C . SER A 1 91 ? -7.637 12.448 -9.621 1.00 44.69 91 SER A C 1
ATOM 735 O O . SER A 1 91 ? -7.948 11.306 -9.953 1.00 44.69 91 SER A O 1
ATOM 737 N N . SER A 1 92 ? -7.664 12.827 -8.345 1.00 46.38 92 SER A N 1
ATOM 738 C CA . SER A 1 92 ? -8.314 12.004 -7.329 1.00 46.38 92 SER A CA 1
ATOM 739 C C . SER A 1 92 ? -9.828 12.175 -7.457 1.00 46.38 92 SER A C 1
ATOM 741 O O . SER A 1 92 ? -10.379 13.193 -7.035 1.00 46.38 92 SER A O 1
ATOM 743 N N . SER A 1 93 ? -10.495 11.186 -8.045 1.00 38.03 93 SER A N 1
ATOM 744 C CA . SER A 1 93 ? -11.948 11.012 -7.996 1.00 38.03 93 SER A CA 1
ATOM 745 C C . SER A 1 93 ? -12.361 10.632 -6.572 1.00 38.03 93 SER A C 1
ATOM 747 O O . SER A 1 93 ? -12.618 9.470 -6.273 1.00 38.03 93 SER A O 1
ATOM 749 N N . VAL A 1 94 ? -12.365 11.598 -5.653 1.00 46.62 94 VAL A N 1
ATOM 750 C CA . VAL A 1 94 ? -12.989 11.410 -4.341 1.00 46.62 94 VAL A CA 1
ATOM 751 C C . VAL A 1 94 ? -14.482 11.669 -4.529 1.00 46.62 94 VAL A C 1
ATOM 753 O O . VAL A 1 94 ? -14.954 12.787 -4.340 1.00 46.62 94 VAL A O 1
ATOM 756 N N . GLU A 1 95 ? -15.234 10.658 -4.970 1.00 36.75 95 GLU A N 1
ATOM 757 C CA . GLU A 1 95 ? -16.692 10.704 -4.841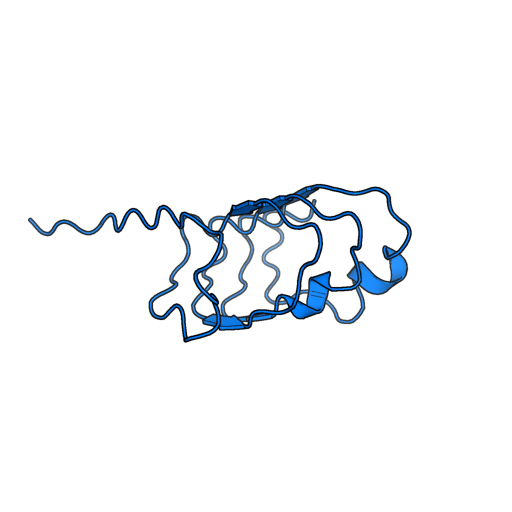 1.00 36.75 95 GLU A CA 1
ATOM 758 C C . GLU A 1 95 ? -17.049 10.483 -3.371 1.00 36.75 95 GLU A C 1
ATOM 760 O O . GLU A 1 95 ? -17.119 9.366 -2.862 1.00 36.75 95 GLU A O 1
ATOM 765 N N . SER A 1 96 ? -17.251 11.595 -2.669 1.00 38.00 96 SER A N 1
ATOM 766 C CA . SER A 1 96 ? -17.879 11.633 -1.356 1.00 38.00 96 SER A CA 1
ATOM 767 C C . SER A 1 96 ? -19.343 11.208 -1.489 1.00 38.00 96 SER A C 1
ATOM 769 O O . SER A 1 96 ? -20.225 12.048 -1.670 1.00 38.00 96 SER A O 1
ATOM 771 N N . SER A 1 97 ? -19.640 9.914 -1.378 1.00 37.47 97 SER A N 1
ATOM 772 C CA . SER A 1 97 ? -21.015 9.438 -1.200 1.00 37.47 97 SER A CA 1
ATOM 773 C C . SER A 1 97 ? -21.463 9.649 0.252 1.00 37.47 97 SER A C 1
ATOM 775 O O . SER A 1 97 ? -21.625 8.703 1.018 1.00 37.47 97 SER A O 1
ATOM 777 N N . TYR A 1 98 ? -21.648 10.914 0.625 1.00 35.97 98 TYR A N 1
ATOM 778 C CA . TYR A 1 98 ? -22.518 11.338 1.720 1.00 35.97 98 TYR A CA 1
ATOM 779 C C . TYR A 1 98 ? -23.305 12.556 1.229 1.00 35.97 98 TYR A C 1
ATOM 781 O O . TYR A 1 98 ? -22.887 13.697 1.404 1.00 35.97 98 TYR A O 1
ATOM 789 N N . GLN A 1 99 ? -24.446 12.309 0.587 1.00 31.58 99 GLN A N 1
ATOM 790 C CA . GLN A 1 99 ? -25.544 13.272 0.577 1.00 31.58 99 GLN A CA 1
ATOM 791 C C . GLN A 1 99 ? -26.525 12.828 1.663 1.00 31.58 99 GLN A C 1
ATOM 793 O O . GLN A 1 99 ? -26.942 11.672 1.709 1.00 31.58 99 GLN A O 1
ATOM 798 N N . LEU A 1 100 ? -26.773 13.751 2.589 1.00 31.89 100 LEU A N 1
ATOM 799 C CA . LEU A 1 100 ? -27.758 13.674 3.658 1.00 31.89 100 LEU A CA 1
ATOM 800 C C . LEU A 1 100 ? -29.183 13.808 3.091 1.00 31.89 100 LEU A C 1
ATOM 802 O O . LEU A 1 100 ? -29.393 14.579 2.154 1.00 31.89 100 LEU A O 1
ATOM 806 N N . PHE A 1 101 ? -30.109 13.151 3.802 1.00 40.97 101 PHE A N 1
ATOM 807 C CA . PHE A 1 101 ? -31.565 12.990 3.620 1.00 40.97 101 PHE A CA 1
ATOM 808 C C . PHE A 1 101 ? -32.026 11.906 2.643 1.00 40.97 101 PHE A C 1
ATOM 810 O O . PHE A 1 101 ? -31.879 12.070 1.415 1.00 40.97 101 PHE A O 1
#

pLDDT: mean 77.09, std 19.55, range [31.58, 96.44]

InterPro domains:
  IPR001611 Leucine-rich repeat [PF00560] (46-60)
  IPR001611 Leucine-rich repeat [PF00560] (67-81)
  IPR032675 Leucine-rich repeat domain superfamily [G3DSA:3.80.10.10] (1-96)

Radius of gyration: 13.89 Å; chains: 1; bounding box: 45×31×23 Å

Sequence (101 aa):
DIIGLGLKQIPEDYFYHYSNIRTSQIYMDFNYFPNLDLAEFANLDNLEYLSLTNCSIETVKSSLMRKLKVLDLGYNKISNFLGTCNSSNISSSVESSYQLF

Foldseek 3Di:
DAEQPQDADDPPCNCVVVLPPLDQEDEHENYADCEAECVSCQSVLNHQYYHHALRQHQYYHDDCNPRHNYYHHHNHNHPDPPDDPPPDDDPPPPPPPDDDD

Secondary structure (DSSP, 8-state):
---SS--SSPPTTTTGGGTT----EEE-TTS--SEEEGGGGTT-TT--EEE-TTS---EEE----TT--EEE-TT-------S---TTS------------

Organism: NCBI:txid1028688